Protein AF-A0A4U6V8Q2-F1 (afdb_monomer)

Solvent-accessible surface area (backbone atoms only — not comparable to full-atom values): 7244 Å² total; per-residue (Å²): 132,81,86,70,52,75,71,53,42,68,74,44,70,86,72,50,94,86,60,52,90,92,48,81,62,63,54,64,61,54,51,34,63,73,65,63,55,81,58,85,58,55,63,56,53,44,40,51,52,37,51,52,50,26,52,52,49,54,54,53,68,73,47,62,91,82,41,66,66,47,56,51,54,51,48,54,53,39,51,54,38,39,76,70,56,52,42,97,65,77,87,52,70,68,62,51,60,68,50,52,51,65,38,56,52,56,64,35,66,74,50,41,41,64,72,71,57,77,114

Structure (mmCIF, N/CA/C/O backbone):
data_AF-A0A4U6V8Q2-F1
#
_entry.id   AF-A0A4U6V8Q2-F1
#
loop_
_atom_site.group_PDB
_atom_site.id
_atom_site.type_symbol
_atom_site.label_atom_id
_atom_site.label_alt_id
_atom_site.label_comp_id
_atom_site.label_asym_id
_atom_site.label_entity_id
_atom_site.label_seq_id
_atom_site.pdbx_PDB_ins_code
_atom_site.Cartn_x
_atom_site.Cartn_y
_atom_site.Cartn_z
_atom_site.occupancy
_atom_site.B_iso_or_equiv
_atom_site.auth_seq_id
_atom_site.auth_comp_id
_atom_site.auth_asym_id
_atom_site.auth_atom_id
_atom_site.pdbx_PDB_model_num
ATOM 1 N N . MET A 1 1 ? -16.371 15.252 23.654 1.00 78.69 1 MET A N 1
ATOM 2 C CA . MET A 1 1 ? -16.013 16.677 23.852 1.00 78.69 1 MET A CA 1
ATOM 3 C C . MET A 1 1 ? -17.178 17.551 23.451 1.00 78.69 1 MET A C 1
ATOM 5 O O . MET A 1 1 ? -17.894 17.183 22.527 1.00 78.69 1 MET A O 1
ATOM 9 N N . ARG A 1 2 ? -17.363 18.693 24.120 1.00 90.25 2 ARG A N 1
ATOM 10 C CA . ARG A 1 2 ? -18.360 19.678 23.686 1.00 90.25 2 ARG A CA 1
ATOM 11 C C . ARG A 1 2 ? -17.928 20.352 22.384 1.00 90.25 2 ARG A C 1
ATOM 13 O O . ARG A 1 2 ? -16.735 20.457 22.105 1.00 90.25 2 ARG A O 1
ATOM 20 N N . LYS A 1 3 ? -18.897 20.860 21.624 1.00 90.62 3 LYS A N 1
ATOM 21 C CA . LYS A 1 3 ? -18.628 21.696 20.450 1.00 90.62 3 LYS A CA 1
ATOM 22 C C . LYS A 1 3 ? -18.034 23.039 20.902 1.00 90.62 3 LYS A C 1
ATOM 24 O O . LYS A 1 3 ? -18.553 23.661 21.834 1.00 90.62 3 LYS A O 1
ATOM 29 N N . LEU A 1 4 ? -16.935 23.456 20.272 1.00 92.75 4 LEU A N 1
ATOM 30 C CA . LEU A 1 4 ? -16.299 24.751 20.527 1.00 92.75 4 LEU A CA 1
ATOM 31 C C . LEU A 1 4 ? -17.167 25.889 19.974 1.00 92.75 4 LEU A C 1
ATOM 33 O O . LEU A 1 4 ? -17.774 25.760 18.908 1.00 92.75 4 LEU A O 1
ATOM 37 N N . LYS A 1 5 ? -17.219 27.010 20.695 1.00 95.38 5 LYS A N 1
ATOM 38 C CA . LYS A 1 5 ? -17.817 28.262 20.220 1.00 95.38 5 LYS A CA 1
ATOM 39 C C . LYS A 1 5 ? -16.918 28.893 19.154 1.00 95.38 5 LYS A C 1
ATOM 41 O O . LYS A 1 5 ? -15.729 28.592 19.071 1.00 95.38 5 LYS A O 1
ATOM 46 N N . PHE A 1 6 ? -17.468 29.825 18.376 1.00 94.81 6 PHE A N 1
ATOM 47 C CA . PHE A 1 6 ? -16.749 30.473 17.271 1.00 94.81 6 PHE A CA 1
ATOM 48 C C . PHE A 1 6 ? -15.388 31.068 17.684 1.00 94.81 6 PHE A C 1
ATOM 50 O O . PHE A 1 6 ? -14.378 30.826 17.025 1.00 94.81 6 PHE A O 1
ATOM 57 N N . HIS A 1 7 ? -15.333 31.794 18.806 1.00 96.38 7 HIS A N 1
ATOM 58 C CA . HIS A 1 7 ? -14.087 32.388 19.306 1.00 96.38 7 HIS A CA 1
ATOM 59 C C . HIS A 1 7 ? -13.074 31.329 19.768 1.00 96.38 7 HIS A C 1
ATOM 61 O O . HIS A 1 7 ? -11.883 31.456 19.497 1.00 96.38 7 HIS A O 1
ATOM 67 N N . GLU A 1 8 ? -13.544 30.249 20.392 1.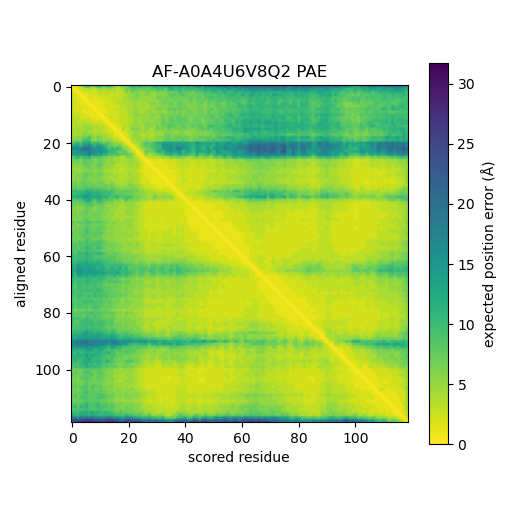00 94.12 8 GLU A N 1
ATOM 68 C CA . GLU A 1 8 ? -12.701 29.141 20.854 1.00 94.12 8 GLU A CA 1
ATOM 69 C C . GLU A 1 8 ? -12.101 28.382 19.667 1.00 94.12 8 GLU A C 1
ATOM 71 O O . GLU A 1 8 ? -10.906 28.107 19.647 1.00 94.12 8 GLU A O 1
ATOM 76 N N . GLN A 1 9 ? -12.899 28.112 18.630 1.00 92.81 9 GLN A N 1
ATOM 77 C CA . GLN A 1 9 ? -12.427 27.463 17.407 1.00 92.81 9 GLN A CA 1
ATOM 78 C C . GLN A 1 9 ? -11.422 28.341 16.644 1.00 92.81 9 GLN A C 1
ATOM 80 O O . GLN A 1 9 ? -10.476 27.824 16.048 1.00 92.81 9 GLN A O 1
ATOM 85 N N . LYS A 1 10 ? -11.587 29.673 16.686 1.00 94.19 10 LYS A N 1
ATOM 86 C CA . LYS A 1 10 ? -10.641 30.619 16.076 1.00 94.19 10 LYS A CA 1
ATOM 87 C C . LYS A 1 10 ? -9.276 30.604 16.772 1.00 94.19 10 LYS A C 1
ATOM 89 O O . LYS A 1 10 ? -8.271 30.737 16.076 1.00 94.19 10 LYS A O 1
ATOM 94 N N . LEU A 1 11 ? -9.241 30.421 18.096 1.00 95.00 11 LEU A N 1
ATOM 95 C CA . LEU A 1 11 ? -8.003 30.268 18.873 1.00 95.00 11 LEU A CA 1
ATOM 96 C C . LEU A 1 11 ? -7.398 28.865 18.713 1.00 95.00 11 LEU A C 1
ATOM 98 O O . LEU A 1 11 ? -6.189 28.717 18.566 1.00 95.00 11 LEU A O 1
ATOM 102 N N . LEU A 1 12 ? -8.239 27.831 18.678 1.00 92.38 12 LEU A N 1
ATOM 103 C CA . LEU A 1 12 ? -7.835 26.428 18.752 1.00 92.38 12 LEU A CA 1
ATOM 104 C C . LEU A 1 12 ? -7.923 25.695 17.399 1.00 92.38 12 LEU A C 1
ATOM 106 O O . LEU A 1 12 ? -8.332 24.535 17.327 1.00 92.38 12 LEU A O 1
ATOM 110 N N . LYS A 1 13 ? -7.504 26.344 16.306 1.00 88.06 13 LYS A N 1
ATOM 111 C CA . LYS A 1 13 ? -7.655 25.815 14.932 1.00 88.06 13 LYS A CA 1
ATOM 112 C C . LYS A 1 13 ? -6.972 24.469 14.678 1.00 88.06 13 LYS A C 1
ATOM 114 O O . LYS A 1 13 ? -7.446 23.697 13.855 1.00 88.06 13 LYS A O 1
ATOM 119 N N . LYS A 1 14 ? -5.850 24.208 15.354 1.00 86.62 14 LYS A N 1
ATOM 120 C CA . LYS A 1 14 ? -5.067 22.966 15.216 1.00 86.62 14 LYS A CA 1
ATOM 121 C C . LYS A 1 14 ? -5.402 21.922 16.285 1.00 86.62 14 LYS A C 1
ATOM 123 O O . LYS A 1 14 ? -4.723 20.906 16.371 1.00 86.62 14 LYS A O 1
ATOM 128 N N . THR A 1 15 ? -6.407 22.170 17.127 1.00 86.00 15 THR A N 1
ATOM 129 C CA . THR A 1 15 ? -6.804 21.191 18.143 1.00 86.00 15 THR A CA 1
ATOM 130 C C . THR A 1 15 ? -7.770 20.183 17.541 1.00 86.00 15 THR A C 1
ATOM 132 O O . THR A 1 15 ? -8.940 20.465 17.293 1.00 86.00 15 THR A O 1
ATOM 135 N N . ASN A 1 16 ? -7.260 18.985 17.293 1.00 84.38 16 ASN A N 1
ATOM 136 C CA . ASN A 1 16 ? -8.064 17.821 16.975 1.00 84.38 16 ASN A CA 1
ATOM 137 C C . ASN A 1 16 ? -7.498 16.639 17.768 1.00 84.38 16 ASN A C 1
ATOM 139 O O . ASN A 1 16 ? -6.328 16.293 17.640 1.00 84.38 16 ASN A O 1
ATOM 143 N N . PHE A 1 17 ? -8.323 16.074 18.650 1.00 84.62 17 PHE A N 1
ATOM 144 C CA . PHE A 1 17 ? -7.929 14.954 19.510 1.00 84.62 17 PHE A CA 1
ATOM 145 C C . PHE A 1 17 ? -8.119 13.595 18.830 1.00 84.62 17 PHE A C 1
ATOM 147 O O . PHE A 1 17 ? -7.599 12.596 19.316 1.00 84.62 17 PHE A O 1
ATOM 154 N N . LEU A 1 18 ? -8.884 13.548 17.735 1.00 83.62 18 LEU A N 1
ATOM 155 C CA . LEU A 1 18 ? -9.183 12.323 16.995 1.00 83.62 18 LEU A CA 1
ATOM 156 C C . LEU A 1 18 ? -8.213 12.129 15.827 1.00 83.62 18 LEU A C 1
ATOM 158 O O . LEU A 1 18 ? -7.717 11.024 15.617 1.00 83.62 18 LEU A O 1
ATOM 162 N N . GLU A 1 19 ? -7.915 13.205 15.099 1.00 80.75 19 GLU A N 1
ATOM 163 C CA . GLU A 1 19 ? -6.968 13.198 13.984 1.00 80.75 19 GLU A CA 1
ATOM 164 C C . GLU A 1 19 ? -5.744 14.040 14.322 1.00 80.75 19 GLU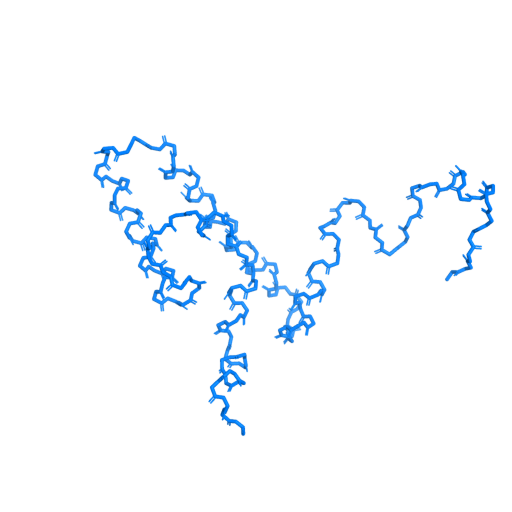 A C 1
ATOM 166 O O . GLU A 1 19 ? -5.844 15.236 14.592 1.00 80.75 19 GLU A O 1
ATOM 171 N N . TYR A 1 20 ? -4.576 13.404 14.273 1.00 81.62 20 TYR A N 1
ATOM 172 C CA . TYR A 1 20 ? -3.293 14.057 14.486 1.00 81.62 20 TYR A CA 1
ATOM 173 C C . TYR A 1 20 ? -2.505 14.101 13.174 1.00 81.62 20 TYR A C 1
ATOM 175 O O . TYR A 1 20 ? -2.408 13.092 12.475 1.00 81.62 20 TYR A O 1
ATOM 183 N N . ASP A 1 21 ? -1.895 15.247 12.873 1.00 69.44 21 ASP A N 1
ATOM 184 C CA . ASP A 1 21 ? -1.278 15.566 11.569 1.00 69.44 21 ASP A CA 1
ATOM 185 C C . ASP A 1 21 ? -0.105 14.634 11.189 1.00 69.44 21 ASP A C 1
ATOM 187 O O . ASP A 1 21 ? 0.225 14.432 10.026 1.00 69.44 21 ASP A O 1
ATOM 191 N N . LYS A 1 22 ? 0.518 13.987 12.183 1.00 70.31 22 LYS A N 1
ATOM 192 C CA . LYS A 1 22 ? 1.604 13.015 11.959 1.00 70.31 22 LYS A CA 1
ATOM 193 C C . LYS A 1 22 ? 1.116 11.625 11.521 1.00 70.31 22 LYS A C 1
ATOM 195 O O . LYS A 1 22 ? 1.939 10.776 11.180 1.00 70.31 22 LYS A O 1
ATOM 200 N N . GLY A 1 23 ? -0.189 11.358 11.554 1.00 63.50 23 GLY A N 1
ATOM 201 C CA . GLY A 1 23 ? -0.770 10.088 11.119 1.00 63.50 23 GLY A CA 1
ATOM 202 C C . GLY A 1 23 ? -1.233 10.135 9.663 1.00 63.50 23 GLY A C 1
ATOM 203 O O . GLY A 1 23 ? -1.681 11.167 9.179 1.00 63.50 23 GLY A O 1
ATOM 204 N N . LYS A 1 24 ? -1.243 8.990 8.965 1.00 67.31 24 LYS A N 1
ATOM 205 C CA . LYS A 1 24 ? -1.946 8.837 7.668 1.00 67.31 24 LYS A CA 1
ATOM 206 C C . LYS A 1 24 ? -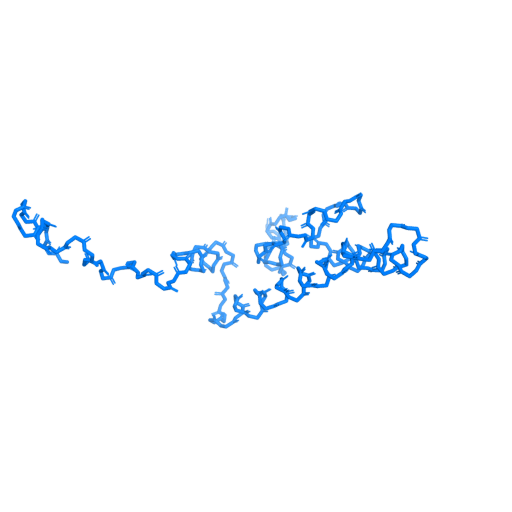3.484 8.811 7.845 1.00 67.31 24 LYS A C 1
ATOM 208 O O . LYS A 1 24 ? -4.172 8.010 7.205 1.00 67.31 24 LYS A O 1
ATOM 213 N N . GLY A 1 25 ? -4.008 9.636 8.755 1.00 77.81 25 GLY A N 1
ATOM 214 C CA . GLY A 1 25 ? -5.399 9.648 9.205 1.00 77.81 25 GLY A CA 1
ATOM 215 C C . GLY A 1 25 ? -5.871 8.291 9.736 1.00 77.81 25 GLY A C 1
ATOM 216 O O . GLY A 1 25 ? -5.106 7.514 10.308 1.00 77.81 25 GLY A O 1
ATOM 217 N N . HIS A 1 26 ? -7.140 7.972 9.479 1.00 83.06 26 HIS A N 1
ATOM 218 C CA . HIS A 1 26 ? -7.791 6.731 9.913 1.00 83.06 26 HIS A CA 1
ATOM 219 C C . HIS A 1 26 ? -7.634 5.549 8.939 1.00 83.06 26 HIS A C 1
ATOM 221 O O . HIS A 1 26 ? -8.330 4.542 9.069 1.00 83.06 26 HIS A O 1
ATOM 227 N N . ARG A 1 27 ? -6.732 5.631 7.949 1.00 86.00 27 ARG A N 1
ATOM 228 C CA . ARG A 1 27 ? -6.623 4.610 6.890 1.00 86.00 27 ARG A CA 1
ATOM 229 C C . ARG A 1 27 ? -6.309 3.215 7.429 1.00 86.00 27 ARG A C 1
ATOM 231 O O . ARG A 1 27 ? -6.893 2.245 6.957 1.00 86.00 27 ARG A O 1
ATOM 238 N N . GLU A 1 28 ? -5.413 3.124 8.407 1.00 88.31 28 GLU A N 1
ATOM 239 C CA . GLU A 1 28 ? -5.089 1.864 9.083 1.00 88.31 28 GLU A CA 1
ATOM 240 C C . GLU A 1 28 ? -6.333 1.260 9.740 1.00 88.31 28 GLU A C 1
ATOM 242 O O . GLU A 1 28 ? -6.708 0.138 9.412 1.00 88.31 28 GLU A O 1
ATOM 247 N N . GLY A 1 29 ? -7.041 2.039 10.565 1.00 89.31 29 GLY A N 1
ATOM 248 C CA . GLY A 1 29 ? -8.273 1.598 11.223 1.00 89.31 29 GLY A CA 1
ATOM 249 C C . GLY A 1 29 ? -9.350 1.140 10.235 1.00 89.31 29 GLY A C 1
ATOM 250 O O . GLY A 1 29 ? -9.928 0.070 10.411 1.00 89.31 29 GLY A O 1
ATOM 251 N N . LEU A 1 30 ? -9.560 1.891 9.148 1.00 91.06 30 LEU A N 1
ATOM 252 C CA . LEU A 1 30 ? -10.532 1.549 8.103 1.00 91.06 30 LEU A CA 1
ATOM 253 C C . LEU A 1 30 ? -10.205 0.222 7.404 1.00 91.06 30 LEU A C 1
ATOM 255 O O . LEU A 1 30 ? -11.104 -0.574 7.129 1.00 91.06 30 LEU A O 1
ATOM 259 N N . VAL A 1 31 ? -8.929 -0.028 7.094 1.00 92.25 31 VAL A N 1
ATOM 260 C CA . VAL A 1 31 ? -8.491 -1.272 6.440 1.00 92.25 31 VAL A CA 1
ATOM 261 C C . VAL A 1 31 ? -8.584 -2.447 7.413 1.00 92.25 31 VAL A C 1
ATOM 263 O O . VAL A 1 31 ? -9.122 -3.493 7.046 1.00 92.25 31 VAL A O 1
ATOM 266 N N . THR A 1 32 ? -8.131 -2.265 8.652 1.00 91.94 32 THR A N 1
ATOM 267 C CA . THR A 1 32 ? -8.217 -3.267 9.723 1.00 91.94 32 THR A CA 1
ATOM 268 C C . THR A 1 32 ? -9.661 -3.690 9.969 1.00 91.94 32 THR A C 1
ATOM 270 O O . THR A 1 32 ? -9.951 -4.885 9.969 1.00 91.94 32 THR A O 1
ATOM 273 N N . GLN A 1 33 ? -10.586 -2.730 10.077 1.00 92.44 33 GLN A N 1
ATOM 274 C CA . GLN A 1 33 ? -12.012 -3.005 10.249 1.00 92.44 33 GLN A CA 1
ATOM 275 C C . GLN A 1 33 ? -12.606 -3.716 9.026 1.00 92.44 33 GLN A C 1
ATOM 277 O O . GLN A 1 33 ? -13.290 -4.729 9.171 1.00 92.44 33 GLN A O 1
ATOM 282 N N . ARG A 1 34 ? -12.321 -3.223 7.812 1.00 93.06 34 ARG A N 1
ATOM 283 C CA . ARG A 1 34 ? -12.872 -3.774 6.563 1.00 93.06 34 ARG A CA 1
ATOM 284 C C . ARG A 1 34 ? -12.485 -5.233 6.339 1.00 93.06 34 ARG A C 1
ATOM 286 O O . ARG A 1 34 ? -13.325 -6.019 5.916 1.00 93.06 34 ARG A O 1
ATOM 293 N N . TYR A 1 35 ? -11.225 -5.586 6.588 1.00 93.62 35 TYR A N 1
ATOM 294 C CA . TYR A 1 35 ? -10.707 -6.937 6.347 1.00 93.62 35 TYR A CA 1
ATOM 295 C C . TYR A 1 35 ? -10.615 -7.794 7.613 1.00 93.62 35 TYR A C 1
ATOM 297 O O . TYR A 1 35 ? -10.050 -8.885 7.553 1.00 93.62 35 TYR A O 1
ATOM 305 N N . ARG A 1 36 ? -11.165 -7.315 8.740 1.00 91.81 36 ARG A N 1
ATOM 306 C CA . ARG A 1 36 ? -11.140 -7.991 10.048 1.00 91.81 36 ARG A CA 1
ATOM 307 C C . ARG A 1 36 ? -9.742 -8.500 10.408 1.00 91.81 36 ARG A C 1
ATOM 309 O O . ARG A 1 36 ? -9.542 -9.676 10.707 1.00 91.81 36 ARG A O 1
ATOM 316 N N . ILE A 1 37 ? -8.756 -7.613 10.312 1.00 92.00 37 ILE A N 1
ATOM 317 C CA . ILE A 1 37 ? -7.387 -7.933 10.711 1.00 92.00 37 ILE A CA 1
ATOM 318 C C . ILE A 1 37 ? -7.367 -8.030 12.240 1.00 92.00 37 ILE A C 1
ATOM 320 O O . ILE A 1 37 ? -7.725 -7.073 12.921 1.00 92.00 37 ILE A O 1
ATOM 324 N N . VAL A 1 38 ? -7.000 -9.204 12.756 1.00 88.88 38 VAL A N 1
ATOM 325 C CA . VAL A 1 38 ? -7.040 -9.505 14.195 1.00 88.88 38 VAL A CA 1
ATOM 326 C C . VAL A 1 38 ? -5.798 -8.966 14.898 1.00 88.88 38 VAL A C 1
ATOM 328 O O . VAL A 1 38 ? -5.901 -8.288 15.916 1.00 88.88 38 VAL A O 1
ATOM 331 N N . GLU A 1 39 ? -4.618 -9.245 14.346 1.00 89.25 39 GLU A N 1
ATOM 332 C CA . GLU A 1 39 ? -3.360 -8.793 14.928 1.00 89.25 39 GLU A CA 1
ATOM 333 C C . GLU A 1 39 ? -3.122 -7.316 14.606 1.00 89.25 39 GLU A C 1
ATOM 335 O O . GLU A 1 39 ? -3.199 -6.885 13.454 1.00 89.25 39 GLU A O 1
ATOM 340 N N . ARG A 1 40 ? -2.791 -6.524 15.627 1.00 78.31 40 ARG A N 1
ATOM 341 C CA . ARG A 1 40 ? -2.623 -5.074 15.474 1.00 78.31 40 ARG A CA 1
ATOM 342 C C . ARG A 1 40 ? -1.462 -4.699 14.547 1.00 78.31 40 ARG A C 1
ATOM 34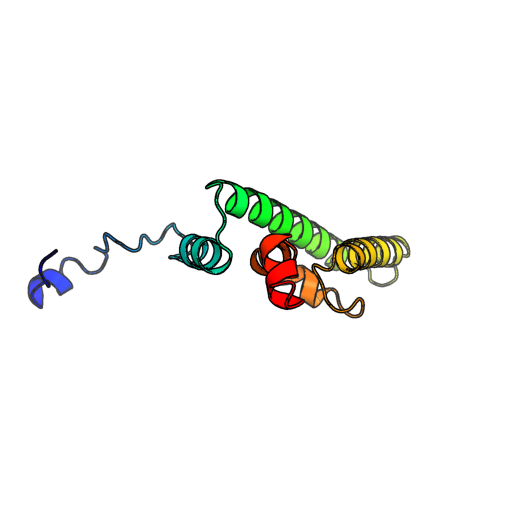4 O O . ARG A 1 40 ? -1.544 -3.689 13.855 1.00 78.31 40 ARG A O 1
ATOM 351 N N . ASP A 1 41 ? -0.410 -5.513 14.498 1.00 90.00 41 ASP A N 1
ATOM 352 C CA . ASP A 1 41 ? 0.786 -5.229 13.698 1.00 90.00 41 ASP A CA 1
ATOM 353 C C . ASP A 1 41 ? 0.745 -5.799 12.272 1.00 90.00 41 ASP A C 1
ATOM 355 O O . ASP A 1 41 ? 1.577 -5.421 11.444 1.00 90.00 41 ASP A O 1
ATOM 359 N N . ASP A 1 42 ? -0.244 -6.627 11.925 1.00 91.56 42 ASP A N 1
ATOM 360 C CA . ASP A 1 42 ? -0.395 -7.182 10.571 1.00 91.56 42 ASP A CA 1
ATOM 361 C C . ASP A 1 42 ? -0.469 -6.084 9.505 1.00 91.56 42 ASP A C 1
ATOM 363 O O . ASP A 1 42 ? 0.176 -6.170 8.457 1.00 91.56 42 ASP A O 1
ATOM 367 N N . TYR A 1 43 ? -1.219 -5.011 9.779 1.00 92.62 43 TYR A N 1
ATOM 368 C CA . TYR A 1 43 ? -1.321 -3.883 8.855 1.00 92.62 43 TYR A CA 1
ATOM 369 C C . TYR A 1 43 ? 0.052 -3.254 8.584 1.00 92.62 43 TYR A C 1
ATOM 371 O O . TYR A 1 43 ? 0.402 -2.993 7.429 1.00 92.62 43 TYR A O 1
ATOM 379 N N . LYS A 1 44 ? 0.855 -3.046 9.635 1.00 92.56 44 LYS A N 1
ATOM 380 C CA . LYS A 1 44 ? 2.197 -2.465 9.517 1.00 92.56 44 LYS A CA 1
ATOM 381 C C . LYS A 1 44 ? 3.139 -3.388 8.755 1.00 92.56 44 LYS A C 1
ATOM 383 O O . LYS A 1 44 ? 3.858 -2.903 7.884 1.00 92.56 44 LYS A O 1
ATOM 388 N N . LYS A 1 45 ? 3.093 -4.699 9.021 1.00 94.31 45 LYS A N 1
ATOM 389 C CA . LYS A 1 45 ? 3.880 -5.714 8.300 1.00 94.31 45 LYS A CA 1
ATOM 390 C C . LYS A 1 45 ? 3.571 -5.674 6.800 1.00 94.31 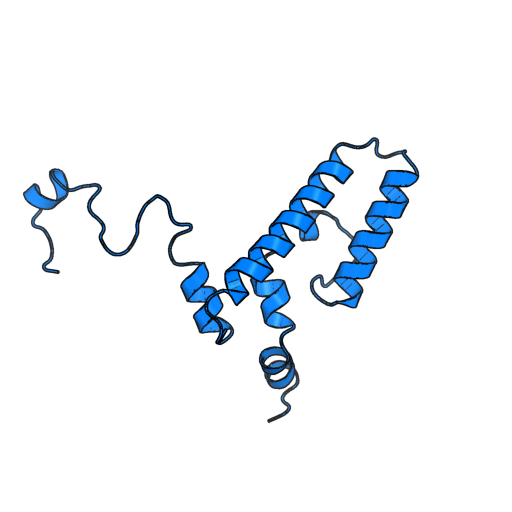45 LYS A C 1
ATOM 392 O O . LYS A 1 45 ? 4.482 -5.512 5.988 1.00 94.31 45 LYS A O 1
ATOM 397 N N . TYR A 1 46 ? 2.292 -5.711 6.415 1.00 94.88 46 TYR A N 1
ATOM 398 C CA . TYR A 1 46 ? 1.903 -5.610 5.002 1.00 94.88 46 TYR A CA 1
ATOM 399 C C . TYR A 1 46 ? 2.276 -4.266 4.375 1.00 94.88 46 TYR A C 1
ATOM 401 O O . TYR A 1 46 ? 2.691 -4.222 3.216 1.00 94.88 46 TYR A O 1
ATOM 409 N N . ASN A 1 47 ? 2.148 -3.165 5.118 1.00 93.81 47 ASN A N 1
ATOM 410 C CA . ASN A 1 47 ? 2.562 -1.850 4.640 1.00 93.81 47 ASN A CA 1
ATOM 411 C C . ASN A 1 47 ? 4.079 -1.787 4.406 1.00 93.81 47 ASN A C 1
ATOM 413 O O . ASN A 1 47 ? 4.505 -1.243 3.392 1.00 93.81 47 ASN A O 1
ATOM 417 N N . GLY A 1 48 ? 4.883 -2.393 5.283 1.00 95.12 48 GLY A N 1
ATOM 418 C CA . GLY A 1 48 ? 6.326 -2.541 5.090 1.00 95.12 48 GLY A CA 1
ATOM 419 C C . GLY A 1 48 ? 6.659 -3.275 3.791 1.00 95.12 48 GLY A C 1
ATOM 420 O O . GLY A 1 48 ? 7.438 -2.771 2.987 1.00 95.12 48 GLY A O 1
ATOM 421 N N . ILE A 1 49 ? 5.985 -4.398 3.521 1.00 94.81 49 ILE A N 1
ATOM 422 C CA . ILE A 1 49 ? 6.159 -5.149 2.267 1.00 94.81 49 ILE A CA 1
ATOM 423 C C . ILE A 1 49 ? 5.769 -4.295 1.049 1.00 94.81 49 ILE A C 1
ATOM 425 O O . ILE A 1 49 ? 6.498 -4.277 0.059 1.00 94.81 49 ILE A O 1
ATOM 429 N N . CYS A 1 50 ? 4.659 -3.547 1.115 1.00 94.62 50 CYS A N 1
ATOM 430 C CA . CYS A 1 50 ? 4.263 -2.638 0.032 1.00 94.62 50 CYS A CA 1
ATOM 431 C C . CYS A 1 50 ? 5.359 -1.605 -0.258 1.00 94.62 50 CYS A C 1
ATOM 433 O O . CYS A 1 50 ? 5.730 -1.418 -1.413 1.00 94.62 50 CYS A O 1
ATOM 435 N N . LEU A 1 51 ? 5.910 -0.981 0.787 1.00 94.62 51 LEU A N 1
ATOM 436 C CA . LEU A 1 51 ? 6.975 0.014 0.656 1.00 94.62 51 LEU A CA 1
ATOM 437 C C . LEU A 1 51 ? 8.261 -0.591 0.080 1.00 94.62 51 LEU A C 1
ATOM 439 O O . LEU A 1 51 ? 8.919 0.047 -0.737 1.00 94.62 51 LEU A O 1
ATOM 443 N N . MET A 1 52 ? 8.608 -1.826 0.452 1.00 95.44 52 MET A N 1
ATOM 444 C CA . MET A 1 52 ? 9.754 -2.535 -0.128 1.00 95.44 52 MET A CA 1
ATOM 445 C C . MET A 1 52 ? 9.565 -2.786 -1.627 1.00 95.44 52 MET A C 1
ATOM 447 O O . MET A 1 52 ? 10.478 -2.529 -2.409 1.00 95.44 52 MET A O 1
ATOM 451 N N . VAL A 1 53 ? 8.373 -3.227 -2.042 1.00 94.81 53 VAL A N 1
ATOM 452 C CA . VAL A 1 53 ? 8.045 -3.410 -3.465 1.00 94.81 53 VAL A CA 1
ATOM 453 C C . VAL A 1 53 ? 8.121 -2.080 -4.213 1.00 94.81 53 VAL A C 1
ATOM 455 O O . VAL A 1 53 ? 8.743 -2.012 -5.269 1.00 94.81 53 VAL A O 1
ATOM 458 N N . GLN A 1 54 ? 7.554 -1.009 -3.657 1.00 94.38 54 GLN A N 1
ATOM 459 C CA . GLN A 1 54 ? 7.611 0.328 -4.256 1.00 94.38 54 GLN A CA 1
ATOM 460 C C . GLN A 1 54 ? 9.048 0.832 -4.395 1.00 94.38 54 GLN A C 1
ATOM 462 O O . GLN A 1 54 ? 9.420 1.354 -5.443 1.00 94.38 54 GLN A O 1
ATOM 467 N N . LYS A 1 55 ? 9.883 0.621 -3.372 1.00 95.19 55 LYS A N 1
ATOM 468 C CA . LYS A 1 55 ? 11.309 0.950 -3.421 1.00 95.19 55 LYS A CA 1
ATOM 469 C C . LYS A 1 55 ? 12.009 0.197 -4.554 1.00 95.19 55 LYS A C 1
ATOM 471 O O . LYS A 1 55 ? 12.737 0.819 -5.321 1.00 95.19 55 LYS A O 1
ATOM 476 N N . GLN A 1 56 ? 11.749 -1.103 -4.698 1.00 93.81 56 GLN A N 1
ATOM 477 C CA . GLN A 1 56 ? 12.317 -1.905 -5.783 1.00 93.81 56 GLN A CA 1
ATOM 478 C C . GLN A 1 56 ? 11.868 -1.398 -7.161 1.00 93.81 56 GLN A C 1
ATOM 480 O O . GLN A 1 56 ? 12.692 -1.248 -8.058 1.00 93.81 56 GLN A O 1
ATOM 485 N N . VAL A 1 57 ? 10.580 -1.083 -7.326 1.00 94.06 57 VAL A N 1
ATOM 486 C CA . VAL A 1 57 ? 10.038 -0.518 -8.574 1.00 94.06 57 VAL A CA 1
ATOM 487 C C . VAL A 1 57 ? 10.702 0.816 -8.911 1.00 94.06 57 VAL A C 1
ATOM 489 O O . VAL A 1 57 ? 11.049 1.041 -10.067 1.00 94.06 57 VAL A O 1
ATOM 492 N N . ASN A 1 58 ? 10.923 1.679 -7.919 1.00 94.19 58 ASN A N 1
ATOM 493 C CA . ASN A 1 58 ? 11.580 2.969 -8.126 1.00 94.19 58 ASN A CA 1
ATOM 494 C C . ASN A 1 58 ? 13.027 2.804 -8.596 1.00 94.19 58 ASN A C 1
ATOM 496 O O . ASN A 1 58 ? 13.438 3.499 -9.519 1.00 94.19 58 ASN A O 1
ATOM 500 N N . ILE A 1 59 ? 13.767 1.850 -8.023 1.00 93.19 59 ILE A N 1
ATOM 501 C CA . ILE A 1 59 ? 15.125 1.516 -8.475 1.00 93.19 59 ILE A CA 1
ATOM 502 C C . ILE A 1 59 ? 15.088 1.012 -9.925 1.00 93.19 59 ILE A C 1
ATOM 504 O O . ILE A 1 59 ? 15.830 1.505 -10.765 1.00 93.19 59 ILE A O 1
ATOM 508 N N . ILE A 1 60 ? 14.167 0.098 -10.256 1.00 92.50 60 ILE A N 1
ATOM 509 C CA . ILE A 1 60 ? 14.023 -0.441 -11.620 1.00 92.50 60 ILE A CA 1
ATOM 510 C C . ILE A 1 60 ? 13.701 0.655 -12.642 1.00 92.50 60 ILE A C 1
ATOM 512 O O . ILE A 1 60 ? 14.207 0.626 -13.763 1.00 92.50 60 ILE A O 1
ATOM 516 N N . LYS A 1 61 ? 12.880 1.640 -12.267 1.00 90.94 61 LYS A N 1
ATOM 517 C CA . LYS A 1 61 ? 12.537 2.773 -13.135 1.00 90.94 61 LYS A CA 1
ATOM 518 C C . LYS A 1 61 ? 13.722 3.691 -13.438 1.00 90.94 61 LYS A C 1
ATOM 520 O O . LYS A 1 61 ? 13.707 4.319 -14.492 1.00 90.94 61 LYS A O 1
ATOM 525 N N . GLN A 1 62 ? 14.696 3.785 -12.532 1.00 92.38 62 GLN A N 1
ATOM 526 C CA . GLN A 1 62 ? 15.894 4.613 -12.705 1.00 92.38 62 GLN A CA 1
ATOM 527 C C . GLN A 1 62 ? 16.931 3.975 -13.642 1.00 92.38 62 GLN A C 1
ATOM 529 O O . GLN A 1 62 ? 17.795 4.683 -14.148 1.00 92.38 62 GLN A O 1
ATOM 534 N N . MET A 1 63 ? 16.846 2.663 -13.885 1.00 92.06 63 MET A N 1
ATOM 535 C CA . MET A 1 63 ? 17.744 1.948 -14.799 1.00 92.06 63 MET A CA 1
ATOM 536 C C . MET A 1 63 ? 17.417 2.240 -16.270 1.00 92.06 63 MET A C 1
ATOM 538 O O . MET A 1 63 ? 16.275 2.570 -16.606 1.00 92.06 63 MET A O 1
ATOM 542 N N . ASP A 1 64 ? 18.389 2.062 -17.167 1.00 92.88 64 ASP A N 1
ATOM 543 C CA . ASP A 1 64 ? 18.176 2.256 -18.605 1.00 92.88 64 ASP A CA 1
ATOM 544 C C . ASP A 1 64 ? 17.114 1.270 -19.148 1.00 92.88 64 ASP A C 1
ATOM 546 O O . ASP A 1 64 ? 17.131 0.089 -18.793 1.00 92.88 64 ASP A O 1
ATOM 550 N N . PRO A 1 65 ? 16.152 1.711 -19.982 1.00 89.00 65 PRO A N 1
ATOM 551 C CA . PRO A 1 65 ? 15.126 0.834 -20.553 1.00 89.00 65 PRO A CA 1
ATOM 552 C C . PRO A 1 65 ? 15.654 -0.335 -21.394 1.00 89.00 65 PRO A C 1
ATOM 554 O O . PRO A 1 65 ? 14.938 -1.321 -21.553 1.00 89.00 65 PRO A O 1
ATOM 557 N N . ARG A 1 66 ? 16.856 -0.212 -21.966 1.00 92.31 66 ARG A N 1
ATOM 558 C CA . ARG A 1 66 ? 17.479 -1.210 -22.847 1.00 92.31 66 ARG A CA 1
ATOM 559 C C . ARG A 1 66 ? 18.347 -2.210 -22.089 1.00 92.31 66 ARG A C 1
ATOM 561 O O . ARG A 1 66 ? 18.804 -3.174 -22.696 1.00 92.31 66 ARG A O 1
ATOM 568 N N . ASP A 1 67 ? 18.573 -1.98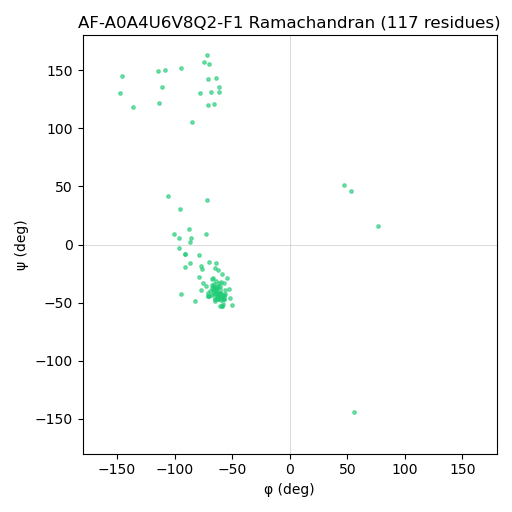8 -20.796 1.00 94.19 67 ASP A N 1
ATOM 569 C CA . ASP A 1 67 ? 19.354 -2.896 -19.967 1.00 94.19 67 ASP A CA 1
ATOM 570 C C . ASP A 1 67 ? 18.623 -4.250 -19.825 1.00 94.19 67 ASP A C 1
ATOM 572 O O . ASP A 1 67 ? 17.487 -4.282 -19.328 1.00 94.19 67 ASP A O 1
ATOM 576 N N . PRO A 1 68 ? 19.234 -5.381 -20.234 1.00 94.81 68 PRO A N 1
ATOM 577 C CA . PRO A 1 68 ? 18.635 -6.704 -20.068 1.00 94.81 68 PRO A CA 1
ATOM 578 C C . PRO A 1 68 ? 18.29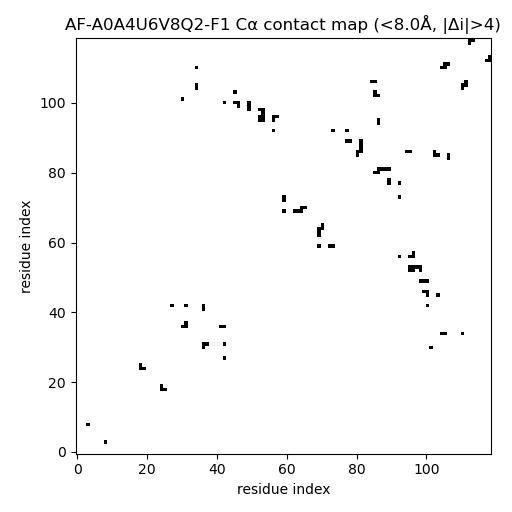0 -7.019 -18.607 1.00 94.81 68 PRO A C 1
ATOM 580 O O . PRO A 1 68 ? 17.260 -7.647 -18.348 1.00 94.81 68 PRO A O 1
ATOM 583 N N . PHE A 1 69 ? 19.073 -6.520 -17.645 1.00 94.19 69 PHE A N 1
ATOM 584 C CA . PHE A 1 69 ? 18.817 -6.742 -16.223 1.00 94.19 69 PHE A CA 1
ATOM 585 C C . PHE A 1 69 ? 17.497 -6.107 -15.772 1.00 94.19 69 PHE A C 1
ATOM 587 O O . PHE A 1 69 ? 16.733 -6.691 -14.999 1.00 94.19 69 PHE A O 1
ATOM 594 N N . ARG A 1 70 ? 17.166 -4.923 -16.303 1.00 94.06 70 ARG A N 1
ATOM 595 C CA . ARG A 1 70 ? 15.887 -4.260 -16.027 1.00 94.06 70 ARG A CA 1
ATOM 596 C C . ARG A 1 70 ? 14.712 -5.106 -16.510 1.00 94.06 70 ARG A C 1
ATOM 598 O O . ARG A 1 70 ? 13.704 -5.193 -15.802 1.00 94.06 70 ARG A O 1
ATOM 605 N N . ILE A 1 71 ? 14.821 -5.700 -17.698 1.00 92.50 71 ILE A N 1
ATOM 606 C CA . ILE A 1 71 ? 13.768 -6.527 -18.304 1.00 92.50 71 ILE A CA 1
ATOM 607 C C . ILE A 1 71 ? 13.544 -7.783 -17.459 1.00 92.50 71 ILE A C 1
ATOM 609 O O . ILE A 1 71 ? 12.406 -8.064 -17.072 1.00 92.50 71 ILE A O 1
ATOM 613 N N . GLU A 1 72 ? 14.623 -8.479 -17.101 1.00 94.69 72 GLU A N 1
ATOM 614 C CA . GLU A 1 72 ? 14.576 -9.688 -16.275 1.00 94.69 72 GLU A CA 1
ATOM 615 C C . GLU A 1 72 ? 13.969 -9.406 -14.893 1.00 94.69 72 GLU A C 1
ATOM 617 O O . GLU A 1 72 ? 12.963 -10.009 -14.511 1.00 94.69 72 GLU A O 1
ATOM 622 N N . MET A 1 73 ? 14.499 -8.412 -14.172 1.00 93.12 73 MET A N 1
ATOM 623 C CA . MET A 1 73 ? 14.019 -8.050 -12.834 1.00 93.12 73 MET A CA 1
ATOM 624 C C . MET A 1 73 ? 12.561 -7.586 -12.835 1.00 93.12 73 MET A C 1
ATOM 626 O O . MET A 1 73 ? 11.807 -7.877 -11.900 1.00 93.12 73 MET A O 1
ATOM 630 N N . THR A 1 74 ? 12.142 -6.874 -13.885 1.00 93.12 74 THR A N 1
ATOM 631 C CA . THR A 1 74 ? 10.742 -6.475 -14.070 1.00 93.12 74 THR A CA 1
ATOM 632 C C . THR A 1 74 ? 9.845 -7.700 -14.236 1.00 93.12 74 THR A C 1
ATOM 634 O O . THR A 1 74 ? 8.809 -7.781 -13.570 1.00 93.12 74 THR A O 1
ATOM 637 N N . GLY A 1 75 ? 10.251 -8.658 -15.075 1.00 93.25 75 GLY A N 1
ATOM 638 C CA . GLY A 1 75 ? 9.535 -9.916 -15.282 1.00 93.25 75 GLY A CA 1
ATOM 639 C C . GLY A 1 75 ? 9.385 -10.704 -13.984 1.00 93.25 75 GLY A C 1
ATOM 640 O O . GLY A 1 75 ? 8.263 -10.987 -13.561 1.00 93.25 75 GLY A O 1
ATOM 641 N N . MET A 1 76 ? 10.495 -10.938 -13.278 1.00 94.19 76 MET A N 1
ATOM 642 C CA . MET A 1 76 ? 10.506 -11.669 -12.005 1.00 94.19 76 MET A CA 1
ATOM 643 C C . MET A 1 76 ? 9.590 -11.034 -10.952 1.00 94.19 76 MET A C 1
ATOM 645 O O . MET A 1 76 ? 8.847 -11.734 -10.255 1.00 94.19 76 MET A O 1
ATOM 649 N N . LEU A 1 77 ? 9.623 -9.703 -10.822 1.00 93.75 77 LEU A N 1
ATOM 650 C CA . LEU A 1 77 ? 8.791 -8.989 -9.856 1.00 93.75 77 LEU A CA 1
ATOM 651 C C . LEU A 1 77 ? 7.300 -9.125 -10.188 1.00 93.75 77 LEU A C 1
ATOM 653 O O . LEU A 1 77 ? 6.488 -9.406 -9.300 1.00 93.75 77 LEU A O 1
ATOM 657 N N . LEU A 1 78 ? 6.936 -8.923 -11.456 1.00 94.19 78 LEU A N 1
ATOM 658 C CA . LEU A 1 78 ? 5.550 -9.006 -11.915 1.00 94.19 78 LEU A CA 1
ATOM 659 C C . LEU A 1 78 ? 5.008 -10.430 -11.799 1.00 94.19 78 LEU A C 1
ATOM 661 O O . LEU A 1 78 ? 3.894 -10.612 -11.307 1.00 94.19 78 LEU A O 1
ATOM 665 N N . ASP A 1 79 ? 5.801 -11.433 -12.166 1.00 94.88 79 ASP A N 1
ATOM 666 C CA . ASP A 1 79 ? 5.426 -12.837 -12.034 1.00 94.88 79 ASP A CA 1
ATOM 667 C C . ASP A 1 79 ? 5.190 -13.217 -10.579 1.00 94.88 79 ASP A C 1
ATOM 669 O O . ASP A 1 79 ? 4.144 -13.777 -10.248 1.00 94.88 79 ASP A O 1
ATOM 673 N N . LYS A 1 80 ? 6.099 -12.834 -9.676 1.00 94.38 80 LYS A N 1
ATOM 674 C CA . LYS A 1 80 ? 5.951 -13.124 -8.248 1.00 94.38 80 LYS A CA 1
ATOM 675 C C . LYS A 1 80 ? 4.679 -12.499 -7.671 1.00 94.38 80 LYS A C 1
ATOM 677 O O . LYS A 1 80 ? 3.910 -13.176 -6.987 1.00 94.38 80 LYS A O 1
ATOM 682 N N . LEU A 1 81 ? 4.425 -11.220 -7.952 1.00 93.94 81 LEU A N 1
ATOM 683 C CA . LEU A 1 81 ? 3.243 -10.512 -7.445 1.00 93.94 81 LEU A CA 1
ATOM 684 C C . LEU A 1 81 ? 1.933 -11.038 -8.046 1.00 93.94 81 LEU A C 1
ATOM 686 O O . LEU A 1 81 ? 0.909 -11.065 -7.353 1.00 93.94 81 LEU A O 1
ATOM 690 N N . TYR A 1 82 ? 1.956 -11.447 -9.315 1.00 94.38 82 TYR A N 1
ATOM 691 C CA . TYR A 1 82 ? 0.803 -12.023 -9.998 1.00 94.38 82 TYR A CA 1
ATOM 692 C C . TYR A 1 82 ? 0.485 -13.425 -9.483 1.00 94.38 82 TYR A C 1
ATOM 694 O O . TYR A 1 82 ? -0.669 -13.707 -9.175 1.00 94.38 82 TYR A O 1
ATOM 702 N N . ASN A 1 83 ? 1.501 -14.271 -9.296 1.00 94.44 83 ASN A N 1
ATOM 703 C CA . ASN A 1 83 ? 1.333 -15.626 -8.769 1.00 94.44 83 ASN A CA 1
ATOM 704 C C . ASN A 1 83 ? 0.791 -15.605 -7.330 1.00 94.44 83 ASN A C 1
ATOM 706 O O . ASN A 1 83 ? -0.068 -16.407 -6.977 1.00 94.44 83 ASN A O 1
ATOM 710 N N . MET A 1 84 ? 1.199 -14.625 -6.513 1.00 92.75 84 MET A N 1
ATOM 711 C CA . MET A 1 84 ? 0.585 -14.386 -5.196 1.00 92.75 84 MET A CA 1
ATOM 712 C C . MET A 1 84 ? -0.849 -13.818 -5.284 1.00 92.75 84 MET A C 1
ATOM 714 O O . MET A 1 84 ? -1.594 -13.815 -4.300 1.00 92.75 84 MET A O 1
ATOM 718 N N . GLY A 1 85 ? -1.259 -13.316 -6.451 1.00 91.88 85 GLY A N 1
ATOM 719 C CA . GLY A 1 85 ? -2.572 -12.726 -6.706 1.00 91.88 85 GLY A CA 1
ATOM 720 C C . GLY A 1 85 ? -2.752 -11.314 -6.148 1.00 91.88 85 GLY A C 1
ATOM 721 O O . GLY A 1 85 ? -3.889 -10.857 -6.015 1.00 91.88 85 GLY A O 1
ATOM 722 N N . VAL A 1 86 ? -1.660 -10.627 -5.796 1.00 92.88 86 VAL A N 1
ATOM 723 C CA . VAL A 1 86 ? -1.682 -9.247 -5.272 1.00 92.88 86 VAL A CA 1
ATOM 724 C C . VAL A 1 86 ? -2.006 -8.253 -6.392 1.00 92.88 86 VAL A C 1
ATOM 726 O O . VAL A 1 86 ? -2.726 -7.275 -6.171 1.00 92.88 86 VAL A O 1
ATOM 729 N N .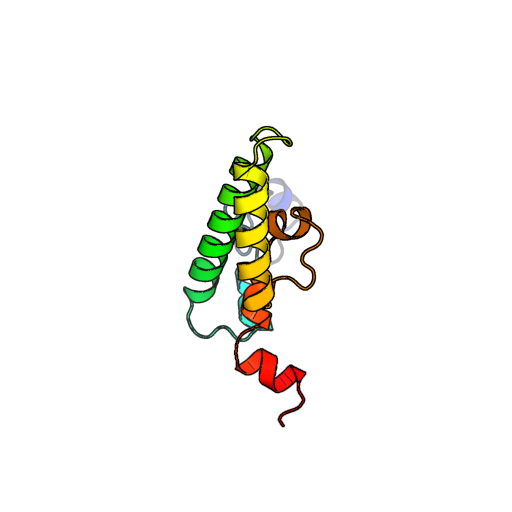 ILE A 1 87 ? -1.513 -8.526 -7.602 1.00 92.50 87 ILE A N 1
ATOM 730 C CA . ILE A 1 87 ? -1.852 -7.798 -8.830 1.00 92.50 87 ILE A CA 1
ATOM 731 C C . ILE A 1 87 ? -2.724 -8.665 -9.740 1.00 92.50 87 ILE A C 1
ATOM 733 O O . ILE A 1 87 ? -2.619 -9.888 -9.737 1.00 92.50 87 ILE A O 1
ATOM 737 N N . SER A 1 88 ? -3.588 -8.026 -10.531 1.00 88.25 88 SER A N 1
ATOM 738 C CA . SER A 1 88 ? -4.504 -8.722 -11.445 1.00 88.25 88 SER A CA 1
ATOM 739 C C . SER A 1 88 ? -3.950 -8.940 -12.850 1.00 88.25 88 SER A C 1
ATOM 741 O O . SER A 1 88 ? -4.487 -9.757 -13.585 1.00 88.25 88 SER A O 1
ATOM 743 N N . THR A 1 89 ? -2.922 -8.194 -13.256 1.00 88.44 89 THR A N 1
ATOM 744 C CA . THR A 1 89 ? -2.360 -8.230 -14.613 1.00 88.44 89 THR A CA 1
ATOM 745 C C . THR A 1 89 ? -0.856 -8.004 -14.558 1.00 88.44 89 THR A C 1
ATOM 747 O O . THR A 1 89 ? -0.401 -7.175 -13.771 1.00 88.44 89 THR A O 1
ATOM 750 N N . LYS A 1 90 ? -0.106 -8.665 -15.444 1.00 86.81 90 LYS A N 1
ATOM 751 C CA . LYS A 1 90 ? 1.356 -8.524 -15.573 1.00 86.81 90 LYS A CA 1
ATOM 752 C C . LYS A 1 90 ? 1.798 -7.379 -16.497 1.00 86.81 90 LYS A C 1
ATOM 754 O O . LYS A 1 90 ? 2.978 -7.191 -16.720 1.00 86.81 90 LYS A O 1
ATOM 759 N N . SER A 1 91 ? 0.867 -6.612 -17.056 1.00 79.00 91 SER A N 1
ATOM 760 C CA . SER A 1 91 ? 1.163 -5.677 -18.148 1.00 79.00 91 SER A CA 1
ATOM 761 C C . SER A 1 91 ? 1.867 -4.379 -17.740 1.00 79.00 91 SER A C 1
ATOM 763 O O . SER A 1 91 ? 2.447 -3.726 -18.599 1.00 79.00 91 SER A O 1
ATOM 765 N N . SER A 1 92 ? 1.800 -3.949 -16.473 1.00 81.19 92 SER A N 1
ATOM 766 C CA . SER A 1 92 ? 2.297 -2.620 -16.092 1.00 81.19 92 SER A CA 1
ATOM 767 C C . SER A 1 92 ? 2.867 -2.548 -14.678 1.00 81.19 92 SER A C 1
ATOM 769 O O . SER A 1 92 ? 2.200 -2.894 -13.700 1.00 81.19 92 SER A O 1
ATOM 771 N N . LEU A 1 93 ? 4.071 -1.973 -14.580 1.00 85.44 93 LEU A N 1
ATOM 772 C CA . LEU A 1 93 ? 4.755 -1.599 -13.336 1.00 85.44 93 LEU A CA 1
ATOM 773 C C . LEU A 1 93 ? 4.029 -0.496 -12.547 1.00 85.44 93 LEU A C 1
ATOM 775 O O . LEU A 1 93 ? 4.236 -0.375 -11.341 1.00 85.44 93 LEU A O 1
ATOM 779 N N . VAL A 1 94 ? 3.146 0.282 -13.185 1.00 87.19 94 VAL A N 1
ATOM 780 C CA . VAL A 1 94 ? 2.403 1.378 -12.531 1.00 87.19 94 VAL A CA 1
ATOM 781 C C . VAL A 1 94 ? 1.516 0.849 -11.398 1.00 87.19 94 VAL A C 1
ATOM 783 O O . VAL A 1 94 ? 1.358 1.489 -10.358 1.00 87.19 94 VAL A O 1
ATOM 786 N N . LYS A 1 95 ? 0.978 -0.370 -11.546 1.00 85.12 95 LYS A N 1
ATOM 787 C CA . LYS A 1 95 ? 0.196 -1.025 -10.485 1.00 85.12 95 LYS A CA 1
ATOM 788 C C . LYS A 1 95 ? 1.051 -1.403 -9.271 1.00 85.12 95 LYS A C 1
ATOM 790 O O . LYS A 1 95 ? 0.532 -1.422 -8.158 1.00 85.12 95 LYS A O 1
ATOM 795 N N . CYS A 1 96 ? 2.333 -1.696 -9.478 1.00 88.50 96 CYS A N 1
ATOM 796 C CA . CYS A 1 96 ? 3.270 -2.050 -8.410 1.00 88.50 96 CYS A CA 1
ATOM 797 C C . CYS A 1 96 ? 3.780 -0.813 -7.654 1.00 88.50 96 CYS A C 1
ATOM 799 O O . CYS A 1 96 ? 4.079 -0.902 -6.468 1.00 88.50 96 CYS A O 1
ATOM 801 N N . GLU A 1 97 ? 3.824 0.348 -8.306 1.00 88.81 97 GLU A N 1
ATOM 802 C CA . GLU A 1 97 ? 4.129 1.628 -7.657 1.00 88.81 97 GLU A CA 1
ATOM 803 C C . GLU A 1 97 ? 3.000 2.075 -6.722 1.00 88.81 97 GLU A C 1
ATOM 805 O O . GLU A 1 97 ? 3.248 2.509 -5.604 1.00 88.81 97 GLU A O 1
ATOM 810 N N . ASN A 1 98 ? 1.742 1.886 -7.118 1.00 87.62 98 ASN A N 1
ATOM 811 C CA . ASN A 1 98 ? 0.584 2.235 -6.288 1.00 87.62 98 ASN A CA 1
ATOM 812 C C . ASN A 1 98 ? 0.039 1.043 -5.484 1.00 87.62 98 ASN A C 1
ATOM 814 O O . ASN A 1 98 ? -1.162 0.952 -5.208 1.00 87.62 98 ASN A O 1
ATOM 818 N N . LEU A 1 99 ? 0.916 0.106 -5.106 1.00 91.38 99 LEU A N 1
ATOM 819 C CA . LEU A 1 99 ? 0.530 -1.074 -4.342 1.00 91.38 99 LEU A CA 1
ATOM 820 C C . LEU A 1 99 ? -0.050 -0.675 -2.977 1.00 91.38 99 LEU A C 1
ATOM 822 O O . LEU A 1 99 ? 0.526 0.118 -2.234 1.00 91.38 99 LEU A O 1
ATOM 826 N N . SER A 1 100 ? -1.202 -1.247 -2.633 1.00 92.00 100 SER A N 1
ATOM 827 C CA . SER A 1 100 ? -1.888 -0.957 -1.373 1.00 92.00 100 SER A CA 1
ATOM 828 C C . SER A 1 100 ? -1.933 -2.179 -0.463 1.00 92.00 100 SER A C 1
ATOM 830 O O . SER A 1 100 ? -2.075 -3.307 -0.937 1.00 92.00 100 SER A O 1
ATOM 832 N N . VAL A 1 101 ? -1.932 -1.943 0.852 1.00 93.69 101 VAL A N 1
ATOM 833 C CA . VAL A 1 101 ? -2.116 -2.986 1.880 1.00 93.69 101 VAL A CA 1
ATOM 834 C C . VAL A 1 101 ? -3.386 -3.805 1.629 1.00 93.69 101 VAL A C 1
ATOM 836 O O . VAL A 1 101 ? -3.375 -5.029 1.720 1.00 93.69 101 VAL A O 1
ATOM 839 N N . SER A 1 102 ? -4.459 -3.144 1.189 1.00 93.69 102 SER A N 1
ATOM 840 C CA . SER A 1 102 ? -5.723 -3.779 0.804 1.00 93.69 102 SER A CA 1
ATOM 841 C C . SER A 1 102 ? -5.568 -4.876 -0.256 1.00 93.69 102 SER A C 1
ATOM 843 O O . SER A 1 102 ? -6.374 -5.802 -0.296 1.00 93.69 102 SER A O 1
ATOM 845 N N . SER A 1 103 ? -4.568 -4.799 -1.139 1.00 93.69 103 SER A N 1
ATOM 846 C CA . SER A 1 103 ? -4.305 -5.859 -2.118 1.00 93.69 103 SER A CA 1
ATOM 847 C C . SER A 1 103 ? -3.844 -7.152 -1.451 1.00 93.69 103 SER A C 1
ATOM 849 O O . SER A 1 103 ? -4.334 -8.211 -1.828 1.00 93.69 103 SER A O 1
ATOM 851 N N . PHE A 1 104 ? -3.007 -7.072 -0.415 1.00 94.50 104 PHE A N 1
ATOM 852 C CA . PHE A 1 104 ? -2.631 -8.236 0.392 1.00 94.50 104 PHE A CA 1
ATOM 853 C C . PHE A 1 104 ? -3.791 -8.720 1.261 1.00 94.50 104 PHE A C 1
ATOM 855 O O . PHE A 1 104 ? -4.060 -9.918 1.313 1.00 94.50 104 PHE A O 1
ATOM 862 N N . CYS A 1 105 ? -4.542 -7.806 1.881 1.00 94.19 105 CYS A N 1
ATOM 863 C CA . CYS A 1 105 ? -5.672 -8.185 2.730 1.00 94.19 105 CYS A CA 1
ATOM 864 C C . CYS A 1 105 ? -6.749 -8.968 1.962 1.00 94.19 105 CYS A C 1
ATOM 866 O O . CYS A 1 105 ? -7.294 -9.929 2.492 1.00 94.19 105 CYS A O 1
ATOM 868 N N . ARG A 1 106 ? -6.991 -8.639 0.684 1.00 94.19 106 ARG A N 1
ATOM 869 C CA . ARG A 1 106 ? -7.911 -9.387 -0.197 1.00 94.19 106 ARG A CA 1
ATOM 870 C C . ARG A 1 106 ? -7.480 -10.829 -0.485 1.00 94.19 106 ARG A C 1
ATOM 872 O O . ARG A 1 106 ? -8.295 -11.606 -0.976 1.00 94.19 106 ARG A O 1
ATOM 879 N N . ARG A 1 107 ? -6.219 -11.180 -0.224 1.00 94.75 107 ARG A N 1
ATOM 880 C CA . ARG A 1 107 ? -5.662 -12.529 -0.411 1.00 94.75 107 ARG A CA 1
ATOM 881 C C . ARG A 1 107 ? -5.657 -13.364 0.865 1.00 94.75 107 ARG A C 1
ATOM 883 O O . ARG A 1 107 ? -5.289 -14.531 0.803 1.00 94.75 107 ARG A O 1
ATOM 890 N N . ARG A 1 108 ? -6.086 -12.803 2.001 1.00 93.31 108 ARG A N 1
ATOM 891 C CA . ARG A 1 108 ? -6.264 -13.560 3.246 1.00 93.31 108 ARG A CA 1
ATOM 892 C C . ARG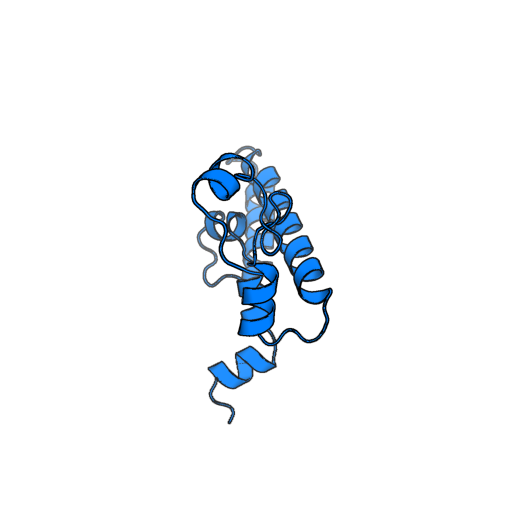 A 1 108 ? -7.362 -14.605 3.065 1.00 93.31 108 ARG A C 1
ATOM 894 O O . ARG A 1 108 ? -8.381 -14.324 2.435 1.00 93.31 108 ARG A O 1
ATOM 901 N N . LEU A 1 109 ? -7.173 -15.772 3.680 1.00 92.38 109 LEU A N 1
ATOM 902 C CA . LEU A 1 109 ? -8.078 -16.918 3.569 1.00 92.38 109 LEU A CA 1
ATOM 903 C C . LEU A 1 109 ? -9.541 -16.532 3.825 1.00 92.38 109 LEU A C 1
ATOM 905 O O . LEU A 1 109 ? -10.381 -16.748 2.960 1.00 92.38 109 LEU A O 1
ATOM 909 N N . ALA A 1 110 ? -9.821 -15.863 4.947 1.00 92.12 110 ALA A N 1
ATOM 910 C CA . ALA A 1 110 ? -11.176 -15.438 5.299 1.00 92.12 110 ALA A CA 1
ATOM 911 C C . ALA A 1 110 ? -11.833 -14.564 4.212 1.00 92.12 110 ALA A C 1
ATOM 913 O O . ALA A 1 110 ? -13.012 -14.719 3.916 1.00 92.12 110 ALA A O 1
ATOM 914 N N . THR A 1 111 ? -11.074 -13.662 3.581 1.00 93.19 111 THR A N 1
ATOM 915 C CA . THR A 1 111 ? -11.585 -12.798 2.504 1.00 93.19 111 THR A CA 1
ATOM 916 C C . THR A 1 111 ? -11.753 -13.549 1.184 1.00 93.19 111 THR A C 1
ATOM 918 O O . THR A 1 111 ? -12.651 -13.243 0.403 1.00 93.19 111 THR A O 1
ATOM 921 N N . VAL A 1 112 ? -10.898 -14.535 0.911 1.00 94.00 112 VAL A N 1
ATOM 922 C CA . VAL A 1 112 ? -11.029 -15.377 -0.282 1.00 94.00 112 VAL A CA 1
ATOM 923 C C . VAL A 1 112 ? -12.244 -16.293 -0.153 1.00 94.00 112 VAL A C 1
ATOM 925 O O . VAL A 1 112 ? -13.019 -16.358 -1.101 1.00 94.00 112 VAL A O 1
ATOM 928 N N . MET A 1 113 ? -12.451 -16.917 1.011 1.00 94.38 113 MET A N 1
ATOM 929 C CA . MET A 1 113 ? -13.594 -17.795 1.297 1.00 94.38 113 MET A CA 1
ATOM 930 C C . MET A 1 113 ? -14.936 -17.079 1.112 1.00 94.38 113 MET A C 1
ATOM 932 O O . MET A 1 113 ? -15.829 -17.603 0.449 1.00 94.38 113 MET A O 1
ATOM 936 N N . THR A 1 114 ? -15.065 -15.851 1.623 1.00 92.75 114 THR A N 1
ATOM 937 C CA . THR A 1 114 ? -16.287 -15.055 1.422 1.00 92.75 114 THR A CA 1
ATOM 938 C C . THR A 1 114 ? -16.486 -14.677 -0.043 1.00 92.75 114 THR A C 1
ATOM 940 O O . THR A 1 114 ? -17.608 -14.707 -0.542 1.00 92.75 114 THR A O 1
ATOM 943 N N . ARG A 1 115 ? -15.405 -14.379 -0.776 1.00 92.00 115 ARG A N 1
ATOM 944 C CA . ARG A 1 115 ? -15.478 -14.062 -2.209 1.00 92.00 115 ARG A CA 1
ATOM 945 C C . ARG A 1 115 ? -15.935 -15.251 -3.058 1.00 92.00 115 ARG A C 1
ATOM 947 O O . ARG A 1 115 ? -16.662 -15.043 -4.023 1.00 92.00 115 ARG A O 1
ATOM 954 N N . ILE A 1 116 ? -15.500 -16.468 -2.729 1.00 95.50 116 ILE A N 1
ATOM 955 C CA . ILE A 1 116 ? -15.883 -17.695 -3.453 1.00 95.50 116 ILE A CA 1
ATOM 956 C C . ILE A 1 116 ? -17.205 -18.300 -2.961 1.00 95.50 116 ILE A C 1
ATOM 958 O O . ILE A 1 116 ? -17.577 -19.364 -3.438 1.00 95.50 116 ILE A O 1
ATOM 962 N N . LYS A 1 117 ? -17.917 -17.622 -2.046 1.00 92.69 117 LYS A N 1
ATOM 963 C CA . LYS A 1 117 ? -19.187 -18.081 -1.461 1.00 92.69 117 LYS A CA 1
ATOM 964 C C . LYS A 1 117 ? -19.083 -19.489 -0.860 1.00 92.69 117 LYS A C 1
ATOM 966 O O . LYS A 1 117 ? -19.939 -20.330 -1.081 1.00 92.69 117 LYS A O 1
ATOM 971 N N . MET A 1 118 ? -18.018 -19.739 -0.097 1.00 86.62 118 MET A N 1
ATOM 972 C CA . MET A 1 118 ? -17.820 -21.006 0.629 1.00 86.62 118 MET A CA 1
ATOM 973 C C . MET A 1 118 ? -18.744 -21.177 1.855 1.00 86.62 118 MET A C 1
ATOM 975 O O . MET A 1 118 ? -18.532 -22.089 2.649 1.00 86.62 118 MET A O 1
ATOM 979 N N . SER A 1 119 ? -19.727 -20.290 2.023 1.00 61.78 119 SER A N 1
ATOM 980 C CA . SER A 1 119 ? -20.745 -20.291 3.079 1.00 61.78 119 SER A CA 1
ATOM 981 C C . SER A 1 119 ? -22.125 -20.519 2.491 1.00 61.78 119 SER A C 1
ATOM 983 O O . SER A 1 119 ? -22.404 -19.806 1.495 1.00 61.78 119 SER A O 1
#

Organism: Setaria viridis (NCBI:txid4556)

Nearest PDB structures (foldseek):
  7d5s-assembly1_5F  TM=9.757E-01  e=7.455E-09  Saccharomyces cerevisiae S288C
  6rxx-assembly1_CJ  TM=9.813E-01  e=1.565E-08  Thermochaetoides thermophila
  6rxv-assembly1_CJ  TM=9.808E-01  e=2.956E-08  Thermochaetoides thermophila DSM 1495
  6nd4-assembly1_Z  TM=9.745E-01  e=4.283E-08  Saccharomyces cerevisiae BY4741
  7mq9-assembly1_LZ  TM=9.155E-01  e=1.111E-07  Homo sapiens

Mean predicted aligned error: 5.68 Å

Foldseek 3Di:
DDDDDPVRCVVPVQDDPQADPPDPHCPLVVLCVVLVPPDSCLLVVLVVVLVVLLVLLVVLVPDDPPDPVSVVSLQVSLVVCVVLVLDVDSPDCVCSNVRDSSSVSCSDPVNVCVVVVVD

Sequence (119 aa):
MRKLKFHEQKLLKKTNFLEYDKGKGHREGLVTQRYRIVERDDYKKYNGICLMVQKQVNIIKQMDPRDPFRIEMTGMLLDKLYNMGVISTKSSLVKCENLSVSSFCRRRLATVMTRIKMS

Radius of gyration: 20.17 Å; Cα contacts (8 Å, |Δi|>4): 66; chains: 1; bounding box: 40×53×47 Å

pLDDT: mean 90.22, std 6.48, range [61.78, 96.38]

Secondary structure (DSSP, 8-state):
-PPPPHHHHHH-TT--SS--TTS-TTHHHHHHHHTT--STTHHHHHHHHHHHHHHHHHHHHHS-TT-HHHHHHHHHHHHHHHHTTSSS-SS-THHHHT--HHHHHTTSHHHHHHHTT--

InterPro domains:
  IPR001912 Small ribosomal subunit protein uS4, N-terminal [PF00163] (3-100)
  IPR001912 Small ribosomal subunit protein uS4, N-terminal [SM01390] (3-106)
  IPR022801 Small ribosomal subunit protein uS4 [PTHR11831] (5-118)